Protein AF-A0A355GR91-F1 (afdb_monomer_lite)

Sequence (50 aa):
MQKIKAFLRFPQEHFSKPITYRLVKEYNLMINILRAEVAANKAGELIMDI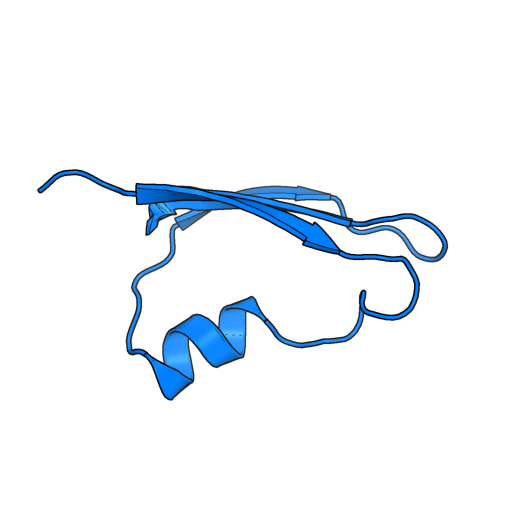

Secondary structure (DSSP, 8-state):
----EEEEEE-GGGTT--HHHHHHHHH----EEEEEE--TTS-EEEEEE-

Foldseek 3Di:
DDWDKDKDKAALVCLPPPVVVCCCPVVVDDKAWPDWDGDRPGIIMTIITD

Structure (mmCIF, N/CA/C/O backbone):
data_AF-A0A355GR91-F1
#
_entry.id   AF-A0A355GR91-F1
#
loop_
_atom_site.group_PDB
_atom_site.id
_atom_site.type_symbol
_atom_site.label_atom_id
_atom_site.label_alt_id
_atom_site.label_comp_id
_atom_site.label_asym_id
_atom_site.label_entity_id
_atom_site.label_seq_id
_atom_site.pdbx_PDB_ins_code
_atom_site.Cartn_x
_atom_site.Cartn_y
_atom_site.Cartn_z
_atom_site.occupancy
_atom_site.B_iso_or_equiv
_atom_site.auth_seq_id
_atom_site.auth_comp_id
_atom_site.auth_asym_id
_atom_site.auth_atom_id
_atom_site.pdbx_PDB_model_num
ATOM 1 N N . MET A 1 1 ? -13.306 8.950 16.727 1.00 63.97 1 MET A N 1
ATOM 2 C CA . MET A 1 1 ? -12.166 8.007 16.806 1.00 63.97 1 MET A CA 1
ATOM 3 C C . MET A 1 1 ? -10.977 8.659 16.120 1.00 63.97 1 MET A C 1
ATOM 5 O O . MET A 1 1 ? -11.184 9.254 15.067 1.00 63.97 1 MET A O 1
ATOM 9 N N . GLN A 1 2 ? -9.783 8.636 16.721 1.00 73.88 2 GLN A N 1
ATOM 10 C CA . GLN A 1 2 ? -8.574 9.104 16.031 1.00 73.88 2 GLN A CA 1
ATOM 11 C C . GLN A 1 2 ? -8.222 8.100 14.931 1.00 73.88 2 GLN A C 1
ATOM 13 O O . GLN A 1 2 ? -8.164 6.906 15.204 1.00 73.88 2 GLN A O 1
ATOM 18 N N . LYS A 1 3 ? -8.034 8.592 13.705 1.00 85.88 3 LYS A N 1
ATOM 19 C CA . LYS A 1 3 ? -7.531 7.801 12.578 1.00 85.88 3 LYS A CA 1
ATOM 20 C C . LYS A 1 3 ? -6.010 7.780 12.633 1.00 85.88 3 LYS A C 1
ATOM 22 O O . LYS A 1 3 ? -5.400 8.831 12.847 1.00 85.88 3 LYS A O 1
ATOM 27 N N . ILE A 1 4 ? -5.404 6.613 12.447 1.00 94.94 4 ILE A N 1
ATOM 28 C CA . ILE A 1 4 ? -3.945 6.493 12.434 1.00 94.94 4 ILE A CA 1
ATOM 29 C C . ILE A 1 4 ? -3.475 6.743 11.009 1.00 94.94 4 ILE A C 1
ATOM 31 O O . ILE A 1 4 ? -3.734 5.939 10.116 1.00 94.94 4 ILE A O 1
ATOM 35 N N . LYS A 1 5 ? -2.750 7.842 10.792 1.00 95.94 5 LYS A N 1
ATOM 36 C CA . LYS A 1 5 ? -2.080 8.076 9.513 1.00 95.94 5 LYS A CA 1
ATOM 37 C C . LYS A 1 5 ? -0.798 7.249 9.454 1.00 95.94 5 LYS A C 1
ATOM 39 O O . LYS A 1 5 ? 0.112 7.451 10.255 1.00 95.94 5 LYS A O 1
ATOM 44 N N . ALA A 1 6 ? -0.720 6.346 8.485 1.00 95.44 6 ALA A N 1
ATOM 45 C CA . ALA A 1 6 ? 0.430 5.490 8.236 1.00 95.44 6 ALA A CA 1
ATOM 46 C C . ALA A 1 6 ? 1.113 5.859 6.911 1.00 95.44 6 ALA A C 1
ATOM 48 O O . ALA A 1 6 ? 0.452 6.122 5.904 1.00 95.44 6 ALA A O 1
ATOM 49 N N . PHE A 1 7 ? 2.448 5.846 6.918 1.00 95.56 7 PHE A N 1
ATOM 50 C CA . PHE A 1 7 ? 3.290 6.009 5.734 1.00 95.56 7 PHE A CA 1
ATOM 51 C C . PHE A 1 7 ? 4.120 4.740 5.537 1.00 95.56 7 PHE A C 1
ATOM 53 O O . PHE A 1 7 ? 4.917 4.371 6.398 1.00 95.56 7 PHE A O 1
ATOM 60 N N . LEU A 1 8 ? 3.924 4.067 4.409 1.00 92.06 8 LEU A N 1
ATOM 61 C CA . LEU A 1 8 ? 4.621 2.843 4.041 1.00 92.06 8 LEU A CA 1
ATOM 62 C C . LEU A 1 8 ? 5.503 3.118 2.826 1.00 92.06 8 LEU A C 1
ATOM 64 O O . LEU A 1 8 ? 5.029 3.616 1.808 1.00 92.06 8 LEU A O 1
ATOM 68 N N . ARG A 1 9 ? 6.782 2.754 2.927 1.00 90.31 9 ARG A N 1
ATOM 69 C CA . ARG A 1 9 ? 7.726 2.773 1.808 1.00 90.31 9 ARG A CA 1
ATOM 70 C C . ARG A 1 9 ? 8.162 1.347 1.515 1.00 90.31 9 ARG A C 1
ATOM 72 O O . ARG A 1 9 ? 8.680 0.668 2.399 1.00 90.31 9 ARG A O 1
ATOM 79 N N . PHE A 1 10 ? 7.948 0.893 0.289 1.00 86.06 10 PHE A N 1
ATOM 80 C CA . PHE A 1 10 ? 8.294 -0.460 -0.136 1.00 86.06 10 PHE A CA 1
ATOM 81 C C . PHE A 1 10 ? 9.557 -0.418 -0.997 1.00 86.06 10 PHE A C 1
ATOM 83 O O . PHE A 1 10 ? 9.619 0.386 -1.930 1.00 86.06 10 PHE A O 1
ATOM 90 N N . PRO A 1 11 ? 10.567 -1.261 -0.730 1.00 85.38 11 PRO A N 1
ATOM 91 C CA . PRO A 1 11 ? 11.717 -1.376 -1.615 1.00 85.38 11 PRO A CA 1
ATOM 92 C C . PRO A 1 11 ? 11.309 -2.021 -2.949 1.00 85.38 11 PRO A C 1
ATOM 94 O O . PRO A 1 11 ? 10.295 -2.721 -3.032 1.00 85.38 11 PRO A O 1
ATOM 97 N N . GLN A 1 12 ? 12.116 -1.803 -3.992 1.00 81.00 12 GLN A N 1
ATOM 98 C CA . GLN A 1 12 ? 11.858 -2.302 -5.352 1.00 81.00 12 GLN A CA 1
ATOM 99 C C . GLN A 1 12 ? 11.584 -3.812 -5.386 1.00 81.00 12 GLN A C 1
ATOM 101 O O . GLN A 1 12 ? 10.727 -4.265 -6.126 1.00 81.00 12 GLN A O 1
ATOM 106 N N . GLU A 1 13 ? 12.271 -4.595 -4.561 1.00 81.50 13 GLU A N 1
ATOM 107 C CA . GLU A 1 13 ? 12.132 -6.054 -4.454 1.00 81.50 13 GLU A CA 1
ATOM 108 C C . GLU A 1 13 ? 10.789 -6.534 -3.871 1.00 81.50 13 GLU A C 1
ATOM 110 O O . GLU A 1 13 ? 10.492 -7.729 -3.871 1.00 81.50 13 GLU A O 1
ATOM 115 N N . HIS A 1 14 ? 9.967 -5.630 -3.332 1.00 78.31 14 HIS A N 1
ATOM 116 C CA . HIS A 1 14 ? 8.743 -5.972 -2.605 1.00 78.31 14 HIS A CA 1
ATOM 117 C C . HIS A 1 14 ? 7.482 -5.303 -3.157 1.00 78.31 14 HIS A C 1
ATOM 119 O O . HIS A 1 14 ? 6.433 -5.377 -2.518 1.00 78.31 14 HIS A O 1
ATOM 125 N N . PHE A 1 15 ? 7.545 -4.721 -4.360 1.00 76.00 15 PHE A N 1
ATOM 126 C CA . PHE A 1 15 ? 6.394 -4.062 -4.991 1.00 76.00 15 PHE A CA 1
ATOM 127 C C . PHE A 1 15 ? 5.207 -5.007 -5.257 1.00 76.00 15 PHE A C 1
ATOM 129 O O . PHE A 1 15 ? 4.068 -4.556 -5.326 1.00 76.00 15 PHE A O 1
ATOM 136 N N . SER A 1 16 ? 5.457 -6.313 -5.394 1.00 80.81 16 SER A N 1
ATOM 137 C CA . SER A 1 16 ? 4.439 -7.328 -5.692 1.00 80.81 16 SER A CA 1
ATOM 138 C C . SER A 1 16 ? 3.754 -7.918 -4.452 1.00 80.81 16 SER A C 1
ATOM 140 O O . SER A 1 16 ? 2.852 -8.746 -4.585 1.00 80.81 16 SER A O 1
ATOM 142 N N . LYS A 1 17 ? 4.159 -7.528 -3.233 1.00 87.75 17 LYS A N 1
ATOM 143 C CA . LYS A 1 17 ? 3.556 -8.060 -2.002 1.00 87.75 17 LYS A CA 1
ATOM 144 C C . LYS A 1 17 ? 2.158 -7.454 -1.782 1.00 87.75 17 LYS A C 1
ATOM 146 O O . LYS A 1 17 ? 2.025 -6.231 -1.775 1.00 87.75 17 LYS A O 1
ATOM 151 N N . PRO A 1 18 ? 1.115 -8.262 -1.507 1.00 91.31 18 PRO A N 1
ATOM 152 C CA . PRO A 1 18 ? -0.256 -7.771 -1.349 1.00 91.31 18 PRO A CA 1
ATOM 153 C C . PRO A 1 18 ? -0.508 -7.209 0.066 1.00 91.31 18 PRO A C 1
ATOM 155 O O . PRO A 1 18 ? -1.326 -7.735 0.820 1.00 91.31 18 PRO A O 1
ATOM 158 N N . ILE A 1 19 ? 0.219 -6.159 0.464 1.00 91.06 19 ILE A N 1
ATOM 159 C CA . ILE A 1 19 ? 0.226 -5.648 1.849 1.00 91.06 19 ILE A CA 1
ATOM 160 C C . ILE A 1 19 ? -1.163 -5.166 2.288 1.00 91.06 19 ILE A C 1
ATOM 162 O O . ILE A 1 19 ? -1.650 -5.590 3.331 1.00 91.06 19 ILE A O 1
ATOM 166 N N . THR A 1 20 ? -1.835 -4.342 1.482 1.00 92.75 20 THR A N 1
ATOM 167 C CA . THR A 1 20 ? -3.175 -3.809 1.793 1.00 92.75 20 THR A CA 1
ATOM 168 C C . THR A 1 20 ? -4.211 -4.919 1.955 1.00 92.75 20 THR A C 1
ATOM 170 O O . THR A 1 20 ? -4.986 -4.900 2.905 1.00 92.75 20 THR A O 1
ATOM 173 N N . TYR A 1 21 ? -4.174 -5.938 1.092 1.00 95.31 21 TYR A N 1
ATOM 174 C CA . TYR A 1 21 ? -5.034 -7.117 1.213 1.00 95.31 21 TYR A CA 1
ATOM 175 C C . TYR A 1 21 ? -4.799 -7.865 2.528 1.00 95.31 21 TYR A C 1
ATOM 177 O O . TYR A 1 21 ? -5.759 -8.223 3.203 1.00 95.31 21 TYR A O 1
ATOM 185 N N . ARG A 1 22 ? -3.534 -8.083 2.913 1.00 95.38 22 ARG A N 1
ATOM 186 C CA . ARG A 1 22 ? -3.199 -8.758 4.174 1.00 95.38 22 ARG A CA 1
ATOM 187 C C . ARG A 1 22 ? -3.642 -7.944 5.387 1.00 95.38 22 ARG A C 1
ATOM 189 O O . ARG A 1 22 ? -4.188 -8.526 6.313 1.00 95.38 22 ARG A O 1
ATOM 196 N N . LEU A 1 23 ? -3.497 -6.617 5.361 1.00 95.12 23 LEU A N 1
ATOM 197 C CA . LEU A 1 23 ? -3.988 -5.736 6.430 1.00 95.12 23 LEU A CA 1
ATOM 198 C C . LEU A 1 23 ? -5.500 -5.874 6.643 1.00 95.12 23 LEU A C 1
ATOM 200 O O . LEU A 1 23 ? -5.954 -6.004 7.777 1.00 95.12 23 LEU A O 1
ATOM 204 N N . VAL A 1 24 ? -6.276 -5.910 5.558 1.00 96.88 24 VAL A N 1
ATOM 205 C CA . VAL A 1 24 ? -7.725 -6.127 5.649 1.00 96.88 24 VAL A CA 1
ATOM 206 C C . VAL A 1 24 ? -8.033 -7.557 6.103 1.00 96.88 24 VAL A C 1
ATOM 208 O O . VAL A 1 24 ? -8.792 -7.753 7.044 1.00 96.88 24 VAL A O 1
ATOM 211 N N . LYS A 1 25 ? -7.436 -8.574 5.473 1.00 98.00 25 LYS A N 1
ATOM 212 C CA . LYS A 1 25 ? -7.791 -9.982 5.710 1.00 98.00 25 LYS A CA 1
ATOM 213 C C . LYS A 1 25 ? -7.341 -10.520 7.067 1.00 98.00 25 LYS A C 1
ATOM 215 O O . LYS A 1 25 ? -8.078 -11.276 7.687 1.00 98.00 25 LYS A O 1
ATOM 220 N N . GLU A 1 26 ? -6.123 -10.200 7.488 1.00 98.19 26 GLU A N 1
ATOM 221 C CA . GLU A 1 26 ? -5.507 -10.775 8.692 1.00 98.19 26 GLU A CA 1
ATOM 222 C C . GLU A 1 26 ? -5.858 -9.970 9.948 1.00 98.19 26 GLU A C 1
ATOM 224 O O . GLU A 1 26 ? -5.911 -10.541 11.034 1.00 98.19 26 GLU A O 1
ATOM 229 N N . TYR A 1 27 ? -6.136 -8.669 9.806 1.00 96.50 27 TYR A N 1
ATOM 230 C CA . TYR A 1 27 ? -6.344 -7.762 10.942 1.00 96.50 27 TYR A CA 1
ATOM 231 C C . TYR A 1 27 ? -7.701 -7.048 10.936 1.00 96.50 27 TYR A C 1
ATOM 233 O O . TYR A 1 27 ? -7.975 -6.268 11.846 1.00 96.50 27 TYR A O 1
ATOM 241 N N . ASN A 1 28 ? -8.554 -7.299 9.936 1.00 96.69 28 ASN A N 1
ATOM 242 C CA . ASN A 1 28 ? -9.871 -6.670 9.786 1.00 96.69 28 ASN A CA 1
ATOM 243 C C . ASN A 1 28 ? -9.818 -5.128 9.826 1.00 96.69 28 ASN A C 1
ATOM 245 O O . ASN A 1 28 ? -10.717 -4.470 10.351 1.00 96.69 28 ASN A O 1
ATOM 249 N N . LEU A 1 29 ? -8.731 -4.547 9.304 1.00 95.50 29 LEU A N 1
ATOM 250 C CA . LEU A 1 29 ? -8.540 -3.100 9.281 1.00 95.50 29 LEU A CA 1
ATOM 251 C C . LEU A 1 29 ? -9.358 -2.466 8.156 1.00 95.50 29 LEU A C 1
ATOM 253 O O . LEU A 1 29 ? -9.303 -2.908 7.008 1.00 95.50 29 LEU A O 1
ATOM 257 N N . MET A 1 30 ? -10.056 -1.377 8.475 1.00 94.94 30 MET A N 1
ATOM 258 C CA . MET A 1 30 ? -10.655 -0.501 7.472 1.00 94.94 30 MET A CA 1
ATOM 259 C C . MET A 1 30 ? -9.635 0.555 7.067 1.00 94.94 30 MET A C 1
ATOM 261 O O . MET A 1 30 ? -9.425 1.528 7.777 1.00 94.94 30 MET A O 1
ATOM 265 N N . ILE A 1 31 ? -9.002 0.357 5.916 1.00 94.88 31 ILE A N 1
ATOM 266 C CA . ILE A 1 31 ? -7.989 1.284 5.410 1.00 94.88 31 ILE A CA 1
ATOM 267 C C . ILE A 1 31 ? -8.581 2.249 4.383 1.00 94.88 31 ILE A C 1
ATOM 269 O O . ILE A 1 31 ? -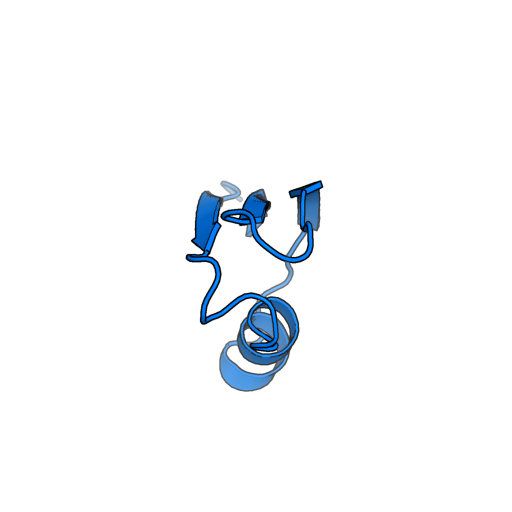9.374 1.863 3.525 1.00 94.88 31 ILE A O 1
ATOM 273 N N . ASN A 1 32 ? -8.142 3.503 4.434 1.00 95.81 32 ASN A N 1
ATOM 274 C CA . ASN A 1 32 ? -8.432 4.522 3.435 1.00 95.81 32 ASN A CA 1
ATOM 275 C C . ASN A 1 32 ? -7.127 4.992 2.787 1.00 95.81 32 ASN A C 1
ATOM 277 O O . ASN A 1 32 ? -6.310 5.651 3.429 1.00 95.81 32 ASN A O 1
ATOM 281 N N . ILE A 1 33 ? -6.925 4.657 1.514 1.00 95.62 33 ILE A N 1
ATOM 282 C CA . ILE A 1 33 ? -5.714 5.026 0.774 1.00 95.62 33 ILE A CA 1
ATOM 283 C C . ILE A 1 33 ? -5.805 6.500 0.372 1.00 95.62 33 ILE A C 1
ATOM 285 O O . ILE A 1 33 ? -6.688 6.889 -0.386 1.00 95.62 33 ILE A O 1
ATOM 289 N N . LEU A 1 34 ? -4.871 7.313 0.865 1.00 96.75 34 LEU A N 1
ATOM 290 C CA . LEU A 1 34 ? -4.791 8.745 0.566 1.00 96.75 34 LEU A CA 1
ATOM 291 C C . LEU A 1 34 ? -3.899 9.030 -0.648 1.00 96.75 34 LEU A C 1
ATOM 293 O O . LEU A 1 34 ? -4.189 9.924 -1.437 1.00 96.75 34 LEU A O 1
ATOM 297 N N . ARG A 1 35 ? -2.795 8.285 -0.788 1.00 95.00 35 ARG A N 1
ATOM 298 C CA . ARG A 1 35 ? -1.854 8.377 -1.915 1.00 95.00 35 ARG A CA 1
ATOM 299 C C . ARG A 1 35 ? -1.152 7.039 -2.090 1.00 95.00 35 ARG A C 1
ATOM 301 O O . ARG A 1 35 ? -0.706 6.464 -1.104 1.00 95.00 35 ARG A O 1
ATOM 308 N N . ALA A 1 36 ? -1.005 6.583 -3.328 1.00 92.38 36 ALA A N 1
ATOM 309 C CA . ALA A 1 36 ? -0.187 5.425 -3.661 1.00 92.38 36 ALA A CA 1
ATOM 310 C C . ALA A 1 36 ? 0.634 5.722 -4.918 1.00 92.38 36 ALA A C 1
ATOM 312 O O . ALA A 1 36 ? 0.085 6.143 -5.934 1.00 92.38 36 ALA A O 1
ATOM 313 N N . GLU A 1 37 ? 1.939 5.498 -4.841 1.00 89.50 37 GLU A N 1
ATOM 314 C CA . GLU A 1 37 ? 2.851 5.565 -5.975 1.00 89.50 37 GLU A CA 1
ATOM 315 C C . GLU A 1 37 ? 3.608 4.242 -6.053 1.00 89.50 37 GLU A C 1
ATOM 317 O O . GLU A 1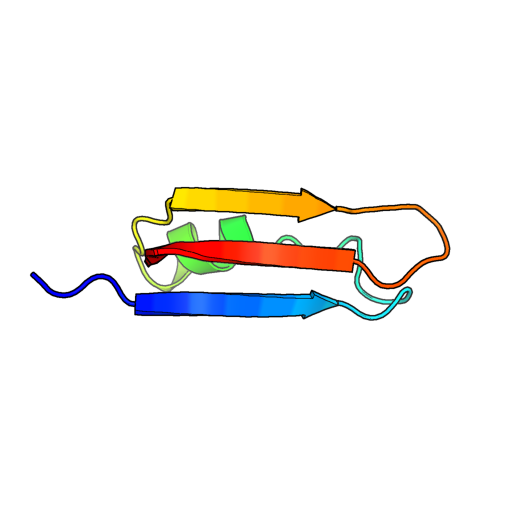 37 ? 4.330 3.863 -5.132 1.00 89.50 37 GLU A O 1
ATOM 322 N N . VAL A 1 38 ? 3.410 3.510 -7.147 1.00 80.94 38 VAL A N 1
ATOM 323 C CA . VAL A 1 38 ? 4.056 2.219 -7.383 1.00 80.94 38 VAL A CA 1
ATOM 324 C C . VAL A 1 38 ? 4.566 2.221 -8.813 1.00 80.94 38 VAL A C 1
ATOM 326 O O . VAL A 1 38 ? 3.786 2.336 -9.755 1.00 80.94 38 VAL A O 1
ATOM 329 N N . ALA A 1 39 ? 5.879 2.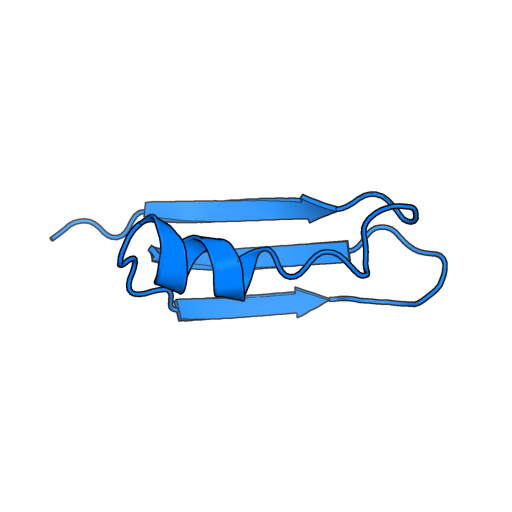099 -8.977 1.00 80.81 39 ALA A N 1
ATOM 330 C CA . ALA A 1 39 ? 6.516 2.029 -10.282 1.00 80.81 39 ALA A CA 1
ATOM 331 C C . ALA A 1 39 ? 7.474 0.840 -10.328 1.00 80.81 39 ALA A C 1
ATOM 333 O O . ALA A 1 39 ? 8.256 0.618 -9.399 1.00 80.81 39 ALA A O 1
ATOM 334 N N . ALA A 1 40 ? 7.430 0.092 -11.432 1.00 70.44 40 ALA A N 1
ATOM 335 C CA . ALA A 1 40 ? 8.409 -0.948 -11.699 1.00 70.44 40 ALA A CA 1
ATOM 336 C C . ALA A 1 40 ? 9.808 -0.316 -11.679 1.00 70.44 40 ALA A C 1
ATOM 338 O O . ALA A 1 40 ? 10.055 0.698 -12.331 1.00 70.44 40 ALA A O 1
ATOM 339 N N . ASN A 1 41 ? 10.710 -0.910 -10.906 1.00 73.31 41 ASN A N 1
ATOM 340 C CA . ASN A 1 41 ? 12.085 -0.449 -10.714 1.00 73.31 41 ASN A CA 1
ATOM 341 C C . ASN A 1 41 ? 12.301 0.787 -9.828 1.00 73.31 41 ASN A C 1
ATOM 343 O O . ASN A 1 41 ? 13.391 1.355 -9.834 1.00 73.31 41 ASN A O 1
ATOM 347 N N . LYS A 1 42 ? 11.307 1.189 -9.027 1.00 77.19 42 LYS A N 1
ATOM 348 C CA . LYS A 1 42 ? 11.474 2.218 -7.989 1.00 77.19 42 LYS A CA 1
ATOM 349 C C . LYS A 1 42 ? 10.919 1.742 -6.648 1.00 77.19 42 LYS A C 1
ATOM 351 O O . LYS A 1 42 ? 10.135 0.798 -6.586 1.00 77.19 42 LYS A O 1
ATOM 356 N N . ALA A 1 43 ? 11.339 2.402 -5.570 1.00 82.00 43 ALA A N 1
ATOM 357 C CA . ALA A 1 43 ? 10.673 2.253 -4.281 1.00 82.00 43 ALA A CA 1
ATOM 358 C C . ALA A 1 43 ? 9.235 2.786 -4.389 1.00 82.00 43 ALA A C 1
ATOM 360 O O . ALA A 1 43 ? 9.021 3.849 -4.970 1.00 82.00 43 ALA A O 1
ATOM 361 N N . GLY A 1 44 ? 8.273 2.042 -3.851 1.00 89.00 44 GLY A N 1
ATOM 362 C CA . GLY A 1 44 ? 6.874 2.455 -3.790 1.00 89.00 44 GLY A CA 1
ATOM 363 C C . GLY A 1 44 ? 6.565 3.209 -2.501 1.00 89.00 44 GLY A C 1
ATOM 364 O O . GLY A 1 44 ? 7.214 2.988 -1.477 1.00 89.00 44 GLY A O 1
ATOM 365 N N . GLU A 1 45 ? 5.549 4.060 -2.538 1.00 92.56 45 GLU A N 1
ATOM 366 C CA . GLU A 1 45 ? 5.050 4.806 -1.382 1.00 92.56 45 GLU A CA 1
ATOM 367 C C . GLU A 1 45 ? 3.536 4.637 -1.255 1.00 92.56 45 GLU A C 1
ATOM 369 O O . GLU A 1 45 ? 2.804 4.700 -2.242 1.00 92.56 45 GLU A O 1
ATOM 374 N N . LEU A 1 46 ? 3.056 4.447 -0.028 1.00 93.81 46 LEU A N 1
ATOM 375 C CA . LEU A 1 46 ? 1.640 4.365 0.305 1.00 93.81 46 LEU A CA 1
ATOM 376 C C . LEU A 1 46 ? 1.364 5.184 1.564 1.00 93.81 46 LEU A C 1
ATOM 378 O O . LEU A 1 46 ? 1.945 4.946 2.620 1.00 93.81 46 LEU A O 1
ATOM 382 N N . ILE A 1 47 ? 0.439 6.127 1.447 1.00 96.19 47 ILE A N 1
ATOM 383 C CA . ILE A 1 47 ? -0.091 6.916 2.555 1.00 96.19 47 ILE A CA 1
ATOM 384 C C . ILE A 1 47 ? -1.539 6.504 2.755 1.00 96.19 47 ILE A C 1
ATOM 386 O O . ILE A 1 47 ? -2.323 6.516 1.803 1.00 96.19 47 ILE A O 1
ATOM 390 N N . MET A 1 48 ? -1.905 6.170 3.986 1.00 96.38 48 MET A N 1
ATOM 391 C CA . MET A 1 48 ? -3.260 5.743 4.311 1.00 96.38 48 MET A CA 1
ATOM 392 C C . MET A 1 48 ? -3.668 6.165 5.716 1.00 96.38 48 MET A C 1
ATOM 394 O O . MET A 1 48 ? -2.815 6.358 6.582 1.0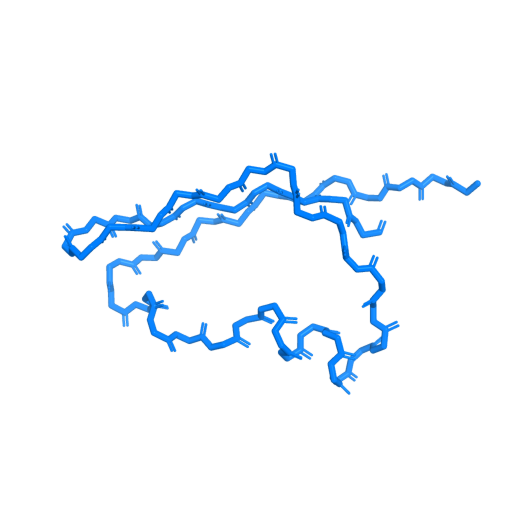0 96.38 48 MET A O 1
ATOM 398 N N . ASP A 1 49 ? -4.974 6.264 5.925 1.00 97.00 49 ASP A N 1
ATOM 399 C CA . ASP A 1 49 ? -5.565 6.261 7.257 1.00 97.00 49 ASP A CA 1
ATOM 400 C C . ASP A 1 49 ? -6.041 4.840 7.584 1.00 97.00 49 ASP A C 1
ATOM 402 O O . ASP A 1 49 ? -6.624 4.170 6.726 1.00 97.00 49 ASP A O 1
ATOM 406 N N . ILE A 1 50 ? -5.789 4.403 8.815 1.00 93.69 50 ILE A N 1
ATOM 407 C CA . ILE A 1 50 ? -6.327 3.183 9.433 1.00 93.69 50 ILE A CA 1
ATOM 408 C C . ILE A 1 50 ? -7.369 3.589 10.480 1.00 93.69 50 ILE A C 1
ATOM 410 O O . ILE A 1 50 ? -7.107 4.577 11.215 1.00 93.69 50 ILE A O 1
#

pLDDT: mean 89.31, std 8.33, range [63.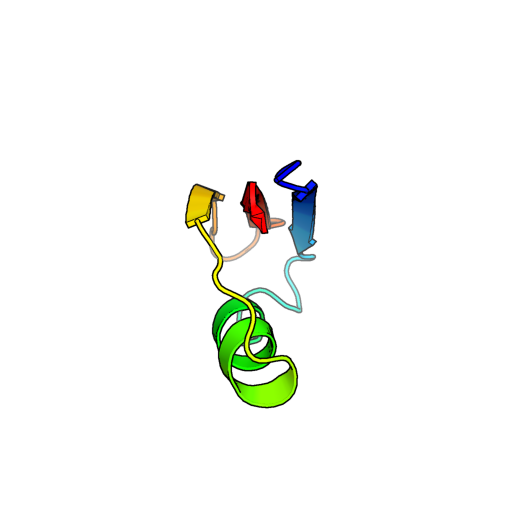97, 98.19]

Radius of gyration: 11.38 Å; chains: 1; bounding box: 24×20×28 Å